Protein AF-A0A4Q6F5E6-F1 (afdb_monomer_lite)

Sequence (137 aa):
MRFEIEENAIQMMEEHLSLFKPHAKSADTKARHESVKRPPLATVEIDLHGLTVEEAEREVTEAIARHQLSLEKRTFKIITGKGRHSSSGRGILIREIYLFVVHRYGPWIERIEESPDGVRLGGEAIRGHFHVTLKGP

pLDDT: mean 77.3, std 18.54, range [42.72, 97.69]

Foldseek 3Di:
DDDPPVVVVVVVVVVVVVVPPPPPPPPPPPPPPPPPPDPDQPEAEQECEPHDLVVLLVSVVVSVVVVDQDQDKYKYKYFHDFQPPPPVLQSPNLVSVVVSCCVVQVVFWPDWDPRQSVDDDPSTRPGRIIMTMGHHD

Secondary structure (DSSP, 8-state):
---TTHHHHHHHHHHHHHH-----------------------PEEEE-TT--HHHHHHHHHHHHHHT---SS-EEEEEE---STTSTTSS-HHHHHHHHHHHHHHGGGEEEEPPPGGG-EETTEES-SEEEEEE---

Radius of gyration: 25.89 Å; chains: 1; bounding box: 47×77×37 Å

Structure (mmCIF, N/CA/C/O backbone):
data_AF-A0A4Q6F5E6-F1
#
_entry.id   AF-A0A4Q6F5E6-F1
#
loop_
_atom_site.group_PDB
_atom_site.id
_atom_site.type_symbol
_atom_site.label_atom_id
_atom_site.label_alt_id
_atom_site.label_comp_id
_atom_site.label_asym_id
_atom_site.label_entity_id
_atom_site.label_seq_id
_atom_site.pdbx_PDB_ins_code
_atom_site.Cartn_x
_atom_site.Cartn_y
_atom_site.Cartn_z
_atom_site.occupancy
_atom_site.B_iso_or_equiv
_atom_site.auth_seq_id
_atom_site.auth_comp_id
_atom_site.auth_asym_id
_atom_site.auth_atom_id
_atom_site.pdbx_PDB_model_num
ATOM 1 N N . MET A 1 1 ? 30.994 -67.627 -21.663 1.00 45.31 1 MET A N 1
ATOM 2 C CA . MET A 1 1 ? 31.589 -66.907 -20.520 1.00 45.31 1 MET A CA 1
ATOM 3 C C . MET A 1 1 ? 30.761 -65.657 -20.299 1.00 45.31 1 MET A C 1
ATOM 5 O O . MET A 1 1 ? 30.779 -64.784 -21.155 1.00 45.31 1 MET A O 1
ATOM 9 N N . ARG A 1 2 ? 29.905 -65.665 -19.270 1.00 46.44 2 ARG A N 1
ATOM 10 C CA . ARG A 1 2 ? 29.019 -64.548 -18.909 1.00 46.44 2 ARG A CA 1
ATOM 11 C C . ARG A 1 2 ? 29.735 -63.690 -17.862 1.00 46.44 2 ARG A C 1
ATOM 13 O O . ARG A 1 2 ? 30.510 -64.219 -17.079 1.00 46.44 2 ARG A O 1
ATOM 20 N N . PHE A 1 3 ? 29.528 -62.386 -17.953 1.00 45.62 3 PHE A N 1
ATOM 21 C CA . PHE A 1 3 ? 30.287 -61.325 -17.305 1.00 45.62 3 PHE A CA 1
ATOM 22 C C . PHE A 1 3 ? 30.099 -61.317 -15.776 1.00 45.62 3 PHE A C 1
ATOM 24 O O . PHE A 1 3 ? 29.046 -60.924 -15.293 1.00 45.62 3 PHE A O 1
ATOM 31 N N . GLU A 1 4 ? 31.140 -61.671 -15.018 1.00 55.81 4 GLU A N 1
ATOM 32 C CA . GLU A 1 4 ? 31.222 -61.575 -13.542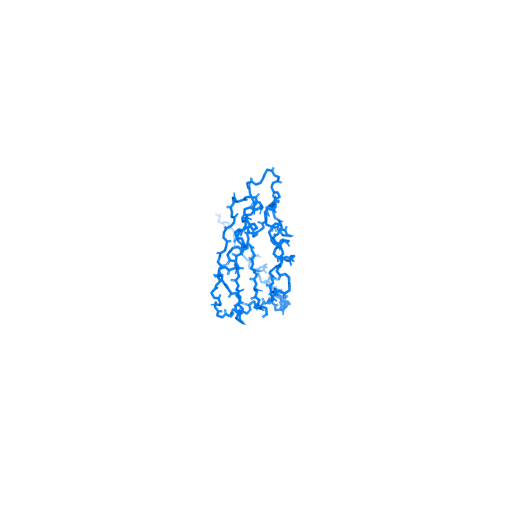 1.00 55.81 4 GLU A CA 1
ATOM 33 C C . GLU A 1 4 ? 31.506 -60.135 -13.043 1.00 55.81 4 GLU A C 1
ATOM 35 O O . GLU A 1 4 ? 32.055 -59.924 -11.966 1.00 55.81 4 GLU A O 1
ATOM 40 N N . ILE A 1 5 ? 31.185 -59.112 -13.846 1.00 54.94 5 ILE A N 1
ATOM 41 C CA . ILE A 1 5 ? 31.529 -57.705 -13.558 1.00 54.94 5 ILE A CA 1
ATOM 42 C C . ILE A 1 5 ? 30.326 -56.932 -12.982 1.00 54.94 5 ILE A C 1
ATOM 44 O O . ILE A 1 5 ? 30.509 -55.937 -12.285 1.00 54.94 5 ILE A O 1
ATOM 48 N N . GLU A 1 6 ? 29.094 -57.396 -13.212 1.00 52.62 6 GLU A N 1
ATOM 49 C CA . GLU A 1 6 ? 27.880 -56.690 -12.767 1.00 52.62 6 GLU A CA 1
ATOM 50 C C . GLU A 1 6 ? 27.603 -56.848 -11.262 1.00 52.62 6 GLU A C 1
ATOM 52 O O 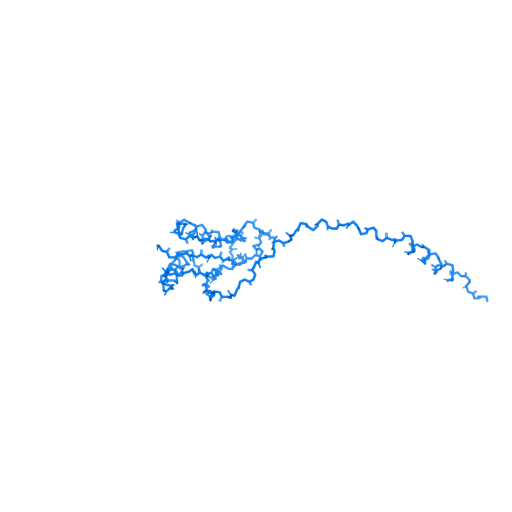. GLU A 1 6 ? 27.132 -55.908 -10.625 1.00 52.62 6 GLU A O 1
ATOM 57 N N . GLU A 1 7 ? 27.959 -57.987 -10.661 1.00 52.72 7 GLU A N 1
ATOM 58 C CA . GLU A 1 7 ? 27.708 -58.247 -9.233 1.00 52.72 7 GLU A CA 1
ATOM 59 C C . GLU A 1 7 ? 28.602 -57.397 -8.317 1.00 52.72 7 GLU A C 1
ATOM 61 O O . GLU A 1 7 ? 28.167 -56.940 -7.260 1.00 52.72 7 GLU A O 1
ATOM 66 N N . ASN A 1 8 ? 29.822 -57.089 -8.765 1.00 58.09 8 ASN A N 1
ATOM 67 C CA . ASN A 1 8 ? 30.781 -56.297 -7.994 1.00 58.09 8 ASN A CA 1
ATOM 68 C C . ASN A 1 8 ? 30.370 -54.811 -7.922 1.00 58.09 8 ASN A C 1
ATOM 70 O O . ASN A 1 8 ? 30.557 -54.148 -6.905 1.00 58.09 8 ASN A O 1
ATOM 74 N N . ALA A 1 9 ? 29.734 -54.285 -8.976 1.00 58.72 9 ALA A N 1
ATOM 75 C CA . ALA A 1 9 ? 29.268 -52.897 -9.012 1.00 58.72 9 ALA A CA 1
ATOM 76 C C . ALA A 1 9 ? 28.077 -52.649 -8.070 1.00 58.72 9 ALA A C 1
ATOM 78 O O . ALA A 1 9 ? 27.992 -51.591 -7.444 1.00 58.72 9 ALA A O 1
ATOM 79 N N . ILE A 1 10 ? 27.178 -53.631 -7.942 1.00 64.00 10 ILE A N 1
ATOM 80 C CA . ILE A 1 10 ? 26.025 -53.555 -7.035 1.00 64.00 10 ILE A CA 1
ATOM 81 C C . ILE A 1 10 ? 26.505 -53.581 -5.583 1.00 64.00 10 ILE A C 1
ATOM 83 O O . ILE A 1 10 ? 26.091 -52.742 -4.784 1.00 64.00 10 ILE A O 1
ATOM 87 N N . GLN A 1 11 ? 27.446 -54.472 -5.268 1.00 62.72 11 GLN A N 1
ATOM 88 C CA . GLN A 1 11 ? 27.986 -54.604 -3.919 1.00 62.72 11 GLN A CA 1
ATOM 89 C C . GLN A 1 11 ? 28.760 -53.348 -3.480 1.00 62.72 11 GLN A C 1
ATOM 91 O O . GLN A 1 11 ? 28.570 -52.862 -2.366 1.00 62.72 11 GLN A O 1
ATOM 96 N N . MET A 1 12 ? 29.542 -52.741 -4.382 1.00 60.34 12 MET A N 1
ATOM 97 C CA . MET A 1 12 ? 30.214 -51.460 -4.120 1.00 60.34 12 MET A CA 1
ATOM 98 C C . MET A 1 12 ? 29.229 -50.292 -3.931 1.00 60.34 12 MET A C 1
ATOM 100 O O . MET A 1 12 ? 29.485 -49.381 -3.140 1.00 60.34 12 MET A O 1
ATOM 104 N N . MET A 1 13 ? 28.093 -50.300 -4.637 1.00 63.22 13 MET A N 1
ATOM 105 C CA . MET A 1 13 ? 27.062 -49.267 -4.501 1.00 63.22 13 MET A CA 1
ATOM 106 C C . MET A 1 13 ? 26.320 -49.370 -3.160 1.00 63.22 13 MET A C 1
ATOM 108 O O . MET A 1 13 ? 26.070 -48.345 -2.521 1.00 63.22 13 MET A O 1
ATOM 112 N N . GLU A 1 14 ? 26.002 -50.584 -2.704 1.00 64.69 14 GLU A N 1
ATOM 113 C CA . GLU A 1 14 ? 25.372 -50.816 -1.396 1.00 64.69 14 GLU A CA 1
ATOM 114 C C . GLU A 1 14 ? 26.284 -50.396 -0.235 1.00 64.69 14 GLU A C 1
ATOM 116 O O . GLU A 1 14 ? 25.834 -49.730 0.704 1.00 64.69 14 GLU A O 1
ATOM 121 N N . GLU A 1 15 ? 27.582 -50.696 -0.326 1.00 64.19 15 GLU A N 1
ATOM 122 C CA . GLU A 1 15 ? 28.562 -50.298 0.685 1.00 64.19 15 GLU A CA 1
ATOM 123 C C . GLU A 1 15 ? 28.676 -48.763 0.779 1.00 64.19 15 GLU A C 1
ATOM 125 O O . GLU A 1 15 ? 28.642 -48.196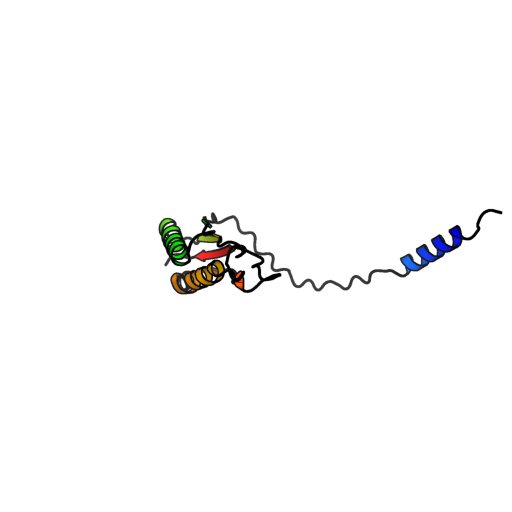 1.876 1.00 64.19 15 GLU A O 1
ATOM 130 N N . HIS A 1 16 ? 28.683 -48.063 -0.363 1.00 62.28 16 HIS A N 1
ATOM 131 C CA . HIS A 1 16 ? 28.735 -46.598 -0.412 1.00 62.28 16 HIS A CA 1
ATOM 132 C C . HIS A 1 16 ? 27.454 -45.930 0.124 1.00 62.28 16 HIS A C 1
ATOM 134 O O . HIS A 1 16 ? 27.519 -44.888 0.785 1.00 62.28 16 HIS A O 1
ATOM 140 N N . LEU A 1 17 ? 26.281 -46.526 -0.112 1.00 62.47 17 LEU A N 1
ATOM 141 C CA . LEU A 1 17 ? 25.010 -46.041 0.439 1.00 62.47 17 LEU A CA 1
ATOM 142 C C . LEU A 1 17 ? 24.935 -46.225 1.961 1.00 62.47 17 LEU A C 1
ATOM 144 O O . LEU A 1 17 ? 24.379 -45.369 2.649 1.00 62.47 17 LEU A O 1
ATOM 148 N N . SER A 1 18 ? 25.547 -47.281 2.507 1.00 61.44 18 SER A N 1
ATOM 149 C CA . SER A 1 18 ? 25.587 -47.523 3.957 1.00 61.44 18 SER A CA 1
ATOM 150 C C . SER A 1 18 ? 26.439 -46.498 4.731 1.00 61.44 18 SER A C 1
ATOM 152 O O . SER A 1 18 ? 26.161 -46.202 5.900 1.00 61.44 18 SER A O 1
ATOM 154 N N . LEU A 1 19 ? 27.440 -45.903 4.068 1.00 59.69 19 LEU A N 1
ATOM 155 C CA . LEU A 1 19 ? 28.275 -44.820 4.602 1.00 59.69 19 LEU A CA 1
ATOM 156 C C . LEU A 1 19 ? 27.571 -43.455 4.558 1.00 59.69 19 LEU A C 1
ATOM 158 O O . LEU A 1 19 ? 27.883 -42.568 5.356 1.00 59.69 19 LEU A O 1
ATOM 162 N N . PHE A 1 20 ? 26.571 -43.294 3.688 1.00 53.88 20 PHE A N 1
ATOM 163 C CA . PHE A 1 20 ? 25.693 -42.127 3.638 1.00 53.88 20 PHE A CA 1
ATOM 164 C C . PHE A 1 20 ? 24.625 -42.201 4.738 1.00 53.88 20 PHE A C 1
ATOM 166 O O . PHE A 1 20 ? 23.425 -42.274 4.490 1.00 53.88 20 PHE A O 1
ATOM 173 N N . LYS A 1 21 ? 25.049 -42.121 6.002 1.00 59.53 21 LYS A N 1
ATOM 174 C CA . LYS A 1 21 ? 24.145 -41.680 7.068 1.00 59.53 21 LYS A CA 1
ATOM 175 C C . LYS A 1 21 ? 24.011 -40.167 6.923 1.00 59.53 21 LYS A C 1
ATOM 177 O O . LYS A 1 21 ? 24.985 -39.473 7.229 1.00 59.53 21 LYS A O 1
ATOM 182 N N . PRO A 1 22 ? 22.867 -39.615 6.471 1.00 53.72 22 PRO A N 1
ATOM 183 C CA . PRO A 1 22 ? 22.673 -38.182 6.551 1.00 53.72 22 PRO A CA 1
ATOM 184 C C . PRO A 1 22 ? 22.781 -37.819 8.030 1.00 53.72 22 PRO A C 1
ATOM 186 O O . PRO A 1 22 ? 21.919 -38.164 8.837 1.00 53.72 22 PRO A O 1
ATOM 189 N N . HIS A 1 23 ? 23.872 -37.152 8.407 1.00 45.41 23 HIS A N 1
ATOM 190 C CA . HIS A 1 23 ? 23.882 -36.363 9.621 1.00 45.41 23 HIS A CA 1
ATOM 191 C C . HIS A 1 23 ? 22.793 -35.321 9.403 1.00 45.41 23 HIS A C 1
ATOM 193 O O . HIS A 1 23 ? 23.007 -34.312 8.728 1.00 45.41 23 HIS A O 1
ATOM 199 N N . ALA A 1 24 ? 21.598 -35.606 9.918 1.00 50.47 24 ALA A N 1
ATOM 200 C CA . ALA A 1 24 ? 20.584 -34.606 10.143 1.00 50.47 24 ALA A CA 1
ATOM 201 C C . ALA A 1 24 ? 21.211 -33.613 11.121 1.00 50.47 24 ALA A C 1
ATOM 203 O O . ALA A 1 24 ? 21.110 -33.757 12.336 1.00 50.47 24 ALA A O 1
ATOM 204 N N . LYS A 1 25 ? 21.943 -32.629 10.583 1.00 46.19 25 LYS A N 1
ATOM 205 C CA . LYS A 1 25 ? 22.178 -31.385 11.296 1.00 46.19 25 LYS A CA 1
ATOM 206 C C . LYS A 1 25 ? 20.790 -30.932 11.688 1.00 46.19 25 LYS A C 1
ATOM 208 O O . LYS A 1 25 ? 19.970 -30.686 10.805 1.00 46.19 25 LYS A O 1
ATOM 213 N N . SER A 1 26 ? 20.535 -30.915 12.990 1.00 44.19 26 SER A N 1
ATOM 214 C CA . SER A 1 26 ? 19.371 -30.297 13.593 1.00 44.19 26 SER A CA 1
ATOM 215 C C . SER A 1 26 ? 19.209 -28.953 12.901 1.00 44.19 26 SER A C 1
ATOM 217 O O . SER A 1 26 ? 20.028 -28.054 13.093 1.00 44.19 26 SER A O 1
ATOM 219 N N . ALA A 1 27 ? 18.247 -28.868 11.983 1.00 49.28 27 ALA A N 1
ATOM 220 C CA . ALA A 1 27 ? 17.888 -27.604 11.391 1.00 49.28 27 ALA A CA 1
ATOM 221 C C . ALA A 1 27 ? 17.421 -26.779 12.577 1.00 49.28 27 ALA A C 1
ATOM 223 O O . ALA A 1 27 ? 16.438 -27.135 13.223 1.00 49.28 27 ALA A O 1
ATOM 224 N N . ASP A 1 28 ? 18.225 -25.778 12.916 1.00 44.50 28 ASP A N 1
ATOM 225 C CA . ASP A 1 28 ? 17.938 -24.769 13.911 1.00 44.50 28 ASP A CA 1
ATOM 226 C C . ASP A 1 28 ? 16.494 -24.318 13.671 1.00 44.50 28 ASP A C 1
ATOM 228 O O . ASP A 1 28 ? 16.195 -23.621 12.697 1.00 44.50 28 ASP A O 1
ATOM 232 N N . THR A 1 29 ? 15.568 -24.820 14.491 1.00 49.31 29 THR A N 1
ATOM 233 C CA . THR A 1 29 ? 14.166 -24.414 14.528 1.00 49.31 29 THR A CA 1
ATOM 234 C C . THR A 1 29 ? 14.123 -23.008 15.107 1.00 49.31 29 THR A C 1
ATOM 236 O O . THR A 1 29 ? 13.530 -22.751 16.151 1.00 49.31 29 THR A O 1
ATOM 239 N N . LYS A 1 30 ? 14.733 -22.050 14.406 1.00 43.22 30 LYS A N 1
ATOM 240 C CA . LYS A 1 30 ? 14.261 -20.680 14.442 1.00 43.22 30 LYS A CA 1
ATOM 241 C C . LYS A 1 30 ? 12.885 -20.740 13.830 1.00 43.22 30 LYS A C 1
ATOM 243 O O . LYS A 1 30 ? 12.743 -20.840 12.612 1.00 43.22 30 LYS A O 1
ATOM 248 N N . ALA A 1 31 ? 11.905 -20.798 14.728 1.00 43.06 31 ALA A N 1
ATOM 249 C CA . ALA A 1 31 ? 10.493 -20.711 14.449 1.00 43.06 31 ALA A CA 1
ATOM 250 C C . ALA A 1 31 ? 10.302 -19.768 13.266 1.00 43.06 31 ALA A C 1
ATOM 252 O O . ALA A 1 31 ? 10.489 -18.553 13.367 1.00 43.06 31 ALA A O 1
ATOM 253 N N . ARG A 1 32 ? 9.989 -20.361 12.112 1.00 46.03 32 ARG A N 1
ATOM 254 C CA . ARG A 1 32 ? 9.378 -19.643 11.008 1.00 46.03 32 ARG A CA 1
ATOM 255 C C . ARG A 1 32 ? 8.197 -18.970 11.680 1.00 46.03 32 ARG A C 1
ATOM 257 O O . ARG A 1 32 ? 7.351 -19.693 12.198 1.00 46.03 32 ARG A O 1
ATOM 264 N N . HIS A 1 33 ? 8.234 -17.644 11.818 1.00 46.25 33 HIS A N 1
ATOM 265 C CA . HIS A 1 33 ? 7.147 -16.890 12.424 1.00 46.25 33 HIS A CA 1
ATOM 266 C C . HIS A 1 33 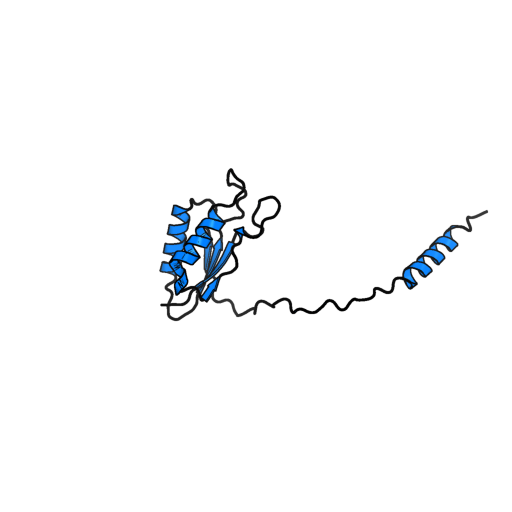? 5.888 -17.314 11.678 1.00 46.25 33 HIS A C 1
ATOM 268 O O . HIS A 1 33 ? 5.665 -16.905 10.538 1.00 46.25 33 HIS A O 1
ATOM 274 N N . GLU A 1 34 ? 5.135 -18.223 12.289 1.00 42.72 34 GLU A N 1
ATOM 275 C CA . GLU A 1 34 ? 3.841 -18.640 11.815 1.00 42.72 34 GLU A CA 1
ATOM 276 C C . GLU A 1 34 ? 3.030 -17.363 11.921 1.00 42.72 34 GLU A C 1
ATOM 278 O O . GLU A 1 34 ? 2.730 -16.871 13.013 1.00 42.72 34 GLU A O 1
ATOM 283 N N . SER A 1 35 ? 2.821 -16.725 10.772 1.00 54.69 35 SER A N 1
ATOM 284 C CA . SER A 1 35 ? 1.915 -15.607 10.649 1.00 54.69 35 SER A CA 1
ATOM 285 C C . SER A 1 35 ? 0.586 -16.119 11.169 1.00 54.69 35 SER A C 1
ATOM 287 O O . SER A 1 35 ? -0.072 -16.931 10.525 1.00 54.69 35 SER A O 1
ATOM 289 N N . VAL A 1 36 ? 0.274 -15.714 12.400 1.00 49.53 36 VAL A N 1
ATOM 290 C CA . VAL A 1 36 ? -0.926 -16.088 13.137 1.00 49.53 36 VAL A CA 1
ATOM 291 C C . VAL A 1 36 ? -2.098 -15.979 12.170 1.00 49.53 36 VAL A C 1
ATOM 293 O O . VAL A 1 36 ? -2.504 -14.870 11.816 1.00 49.53 36 VAL A O 1
ATOM 296 N N . LYS A 1 37 ? -2.606 -17.127 11.701 1.00 49.38 37 LYS A N 1
ATOM 297 C CA . LYS A 1 37 ? -3.795 -17.206 10.853 1.00 49.38 37 LYS A CA 1
ATOM 298 C C . LYS A 1 37 ? -4.991 -16.857 11.730 1.00 49.38 37 LYS A C 1
ATOM 300 O O . LYS A 1 37 ? -5.679 -17.727 12.252 1.00 49.38 37 LYS A O 1
ATOM 305 N N . ARG A 1 38 ? -5.177 -15.560 11.972 1.00 51.75 38 ARG A N 1
ATOM 306 C CA . ARG A 1 38 ? -6.399 -15.028 12.566 1.00 51.75 38 ARG A CA 1
ATOM 307 C C . ARG A 1 38 ? -7.540 -15.191 11.561 1.00 51.75 38 ARG A C 1
ATOM 309 O O . ARG A 1 38 ? -7.280 -15.184 10.355 1.00 51.75 38 ARG A O 1
ATOM 316 N N . PRO A 1 39 ? -8.784 -15.351 12.045 1.00 46.31 39 PRO A N 1
ATOM 317 C CA . PRO A 1 39 ? -9.954 -15.382 11.179 1.00 46.31 39 PRO A CA 1
ATOM 318 C C . PRO A 1 39 ? -9.936 -14.151 10.263 1.00 46.31 39 PRO A C 1
ATOM 320 O O . PRO A 1 39 ? -9.479 -13.089 10.702 1.00 46.31 39 PRO A O 1
ATOM 323 N N . PRO A 1 40 ? -10.368 -14.282 8.999 1.00 53.09 40 PRO A N 1
ATOM 324 C CA . PRO A 1 40 ? -10.279 -13.201 8.036 1.00 53.09 40 PRO A CA 1
ATOM 325 C C . PRO A 1 40 ? -11.163 -12.050 8.514 1.00 53.09 40 PRO A C 1
ATOM 327 O O . PRO A 1 40 ? -12.376 -12.058 8.327 1.00 53.09 40 PRO A O 1
ATOM 330 N N . LEU A 1 41 ? -10.546 -11.034 9.121 1.00 59.44 41 LEU A N 1
ATOM 331 C CA . LEU A 1 41 ? -11.044 -9.672 8.987 1.00 59.44 41 LEU A CA 1
ATOM 332 C C . LEU A 1 41 ? -11.188 -9.473 7.481 1.00 59.44 41 LEU A C 1
ATOM 334 O O . LEU A 1 41 ? -10.194 -9.625 6.766 1.00 59.44 41 LEU A O 1
ATOM 338 N N . ALA A 1 42 ? -12.425 -9.283 7.013 1.00 76.31 42 ALA A N 1
ATOM 339 C CA . ALA A 1 42 ? -12.757 -9.202 5.596 1.00 76.31 42 ALA A CA 1
ATOM 340 C C . ALA A 1 42 ? -11.747 -8.278 4.905 1.00 76.31 42 ALA A C 1
ATOM 342 O O . ALA A 1 42 ? -11.733 -7.068 5.137 1.00 76.31 42 ALA A O 1
ATOM 343 N N . THR A 1 43 ? -10.820 -8.882 4.161 1.00 89.88 43 THR A N 1
ATOM 344 C CA . THR A 1 43 ? -9.730 -8.145 3.533 1.00 89.88 43 THR A CA 1
ATOM 345 C C . THR A 1 43 ? -10.315 -7.457 2.320 1.00 89.88 43 THR A C 1
ATOM 347 O O . THR A 1 43 ? -10.894 -8.111 1.457 1.00 89.88 43 THR A O 1
ATOM 350 N N . VAL A 1 44 ? -10.194 -6.137 2.277 1.00 93.50 44 VAL A N 1
ATOM 351 C CA . VAL A 1 44 ? -10.643 -5.348 1.135 1.00 93.50 44 VAL A CA 1
ATOM 352 C C . VAL A 1 44 ? -9.521 -5.334 0.110 1.00 93.50 44 VAL A C 1
ATOM 354 O O . VAL A 1 44 ? -8.421 -4.872 0.405 1.00 93.50 44 VAL A O 1
ATOM 357 N N . GLU A 1 45 ? -9.780 -5.838 -1.089 1.00 96.19 45 GLU A N 1
ATOM 358 C CA . GLU A 1 45 ? -8.819 -5.754 -2.187 1.00 96.19 45 GLU A CA 1
ATOM 359 C C . GLU A 1 45 ? -8.984 -4.423 -2.931 1.00 96.19 45 GLU A C 1
ATOM 361 O O . GLU A 1 45 ? -10.101 -4.020 -3.251 1.00 96.19 45 GLU A O 1
ATOM 366 N N . ILE A 1 46 ? -7.869 -3.738 -3.186 1.00 96.69 46 ILE A N 1
ATOM 367 C CA . ILE A 1 46 ? -7.807 -2.519 -3.997 1.00 96.69 46 ILE A CA 1
ATOM 368 C C . ILE A 1 46 ? -6.881 -2.820 -5.169 1.00 96.69 46 ILE A C 1
ATOM 370 O O . ILE A 1 46 ? -5.679 -3.022 -4.969 1.00 96.69 46 ILE A O 1
ATOM 374 N N . ASP A 1 47 ? -7.440 -2.877 -6.373 1.00 96.25 47 ASP A N 1
ATOM 375 C CA . ASP A 1 47 ? -6.687 -3.163 -7.586 1.00 96.25 47 ASP A CA 1
ATOM 376 C C . ASP A 1 47 ? -6.301 -1.876 -8.316 1.00 96.25 47 ASP A C 1
ATOM 378 O O . ASP A 1 47 ? -7.153 -1.080 -8.698 1.00 96.25 47 ASP A O 1
ATOM 382 N N . LEU A 1 48 ? -4.997 -1.673 -8.472 1.00 95.25 48 LEU A N 1
ATOM 383 C CA . LEU A 1 48 ? -4.382 -0.473 -9.030 1.00 95.25 48 LEU A CA 1
ATOM 384 C C . LEU A 1 48 ? -3.564 -0.792 -10.284 1.00 95.25 48 LEU A C 1
ATOM 386 O O . LEU A 1 48 ? -2.846 0.074 -10.785 1.00 95.25 48 LEU A O 1
ATOM 390 N N . HIS A 1 49 ? -3.586 -2.036 -10.775 1.00 89.06 49 HIS A N 1
ATOM 391 C CA . HIS A 1 49 ? -2.779 -2.392 -11.937 1.00 89.06 49 HIS A CA 1
ATOM 392 C C . HIS A 1 49 ? -3.153 -1.528 -13.153 1.00 89.06 49 HIS A C 1
ATOM 394 O O . HIS A 1 49 ? -4.319 -1.304 -13.453 1.00 89.06 49 HIS A O 1
ATOM 400 N N . GLY A 1 50 ? -2.140 -1.051 -13.876 1.00 86.75 50 GLY A N 1
ATOM 401 C CA . GLY A 1 50 ? -2.343 -0.275 -15.103 1.00 86.75 50 GLY A CA 1
ATOM 402 C C . GLY A 1 50 ? -2.745 1.189 -14.903 1.00 86.75 50 GLY A C 1
ATOM 403 O O . GLY A 1 50 ? -2.796 1.908 -15.896 1.00 86.75 50 GLY A O 1
ATOM 404 N N . LEU A 1 51 ? -2.968 1.640 -13.667 1.00 91.12 51 LEU A N 1
ATOM 405 C CA . LEU A 1 51 ? -3.237 3.045 -13.359 1.00 91.12 51 LEU A CA 1
ATOM 406 C C . LEU A 1 51 ? -1.952 3.883 -13.331 1.00 91.12 51 LEU A C 1
ATOM 408 O O . LEU A 1 51 ? -0.857 3.365 -13.065 1.00 91.12 51 LEU A O 1
ATOM 412 N N . THR A 1 52 ? -2.083 5.195 -13.552 1.00 90.69 52 THR A N 1
ATOM 413 C CA . THR A 1 52 ? -1.015 6.137 -13.190 1.00 90.69 52 THR A CA 1
ATOM 414 C C . THR A 1 52 ? -0.877 6.233 -11.670 1.00 90.69 52 THR A C 1
ATOM 416 O O . THR A 1 52 ? -1.739 5.784 -10.912 1.00 90.69 52 THR A O 1
ATOM 419 N N . VAL A 1 53 ? 0.224 6.826 -11.199 1.00 92.62 53 VAL A N 1
ATOM 420 C CA . VAL A 1 53 ? 0.418 7.053 -9.761 1.00 92.62 53 VAL A CA 1
ATOM 421 C C . VAL A 1 53 ? -0.697 7.944 -9.207 1.00 92.62 53 VAL A C 1
ATOM 423 O O . VAL A 1 53 ? -1.278 7.589 -8.186 1.00 92.62 53 VAL A O 1
ATOM 426 N N . GLU A 1 54 ? -1.063 9.034 -9.894 1.00 93.75 54 GLU A N 1
ATOM 427 C CA . GLU A 1 54 ? -2.113 9.936 -9.398 1.00 93.75 54 GLU A CA 1
ATOM 428 C C . GLU A 1 54 ? -3.489 9.255 -9.336 1.00 93.75 54 GLU A C 1
ATOM 430 O O . GLU A 1 54 ? -4.228 9.417 -8.363 1.00 93.75 54 GLU A O 1
ATOM 435 N N . GLU A 1 55 ? -3.836 8.464 -10.355 1.00 95.25 55 GLU A N 1
ATOM 436 C CA . GLU A 1 55 ? -5.088 7.700 -10.385 1.00 95.25 55 GLU A CA 1
ATOM 437 C C . GLU A 1 55 ? -5.148 6.677 -9.251 1.00 95.25 55 GLU A C 1
ATOM 439 O O . GLU A 1 55 ? -6.169 6.550 -8.571 1.00 95.25 55 GLU A O 1
ATOM 444 N N . ALA A 1 56 ? -4.039 5.977 -9.016 1.00 96.25 56 ALA A N 1
ATOM 445 C CA . ALA A 1 56 ? -3.940 4.977 -7.972 1.00 96.25 56 ALA A CA 1
ATOM 446 C C . ALA A 1 56 ? -4.001 5.586 -6.561 1.00 96.25 56 ALA A C 1
ATOM 448 O O . ALA A 1 56 ? -4.664 5.027 -5.688 1.00 96.25 56 ALA A O 1
ATOM 449 N N . GLU A 1 57 ? -3.378 6.743 -6.320 1.00 97.38 57 GLU A N 1
ATOM 450 C CA . GLU A 1 57 ? -3.504 7.469 -5.047 1.00 97.38 57 GLU A CA 1
ATOM 451 C C . GLU A 1 57 ? -4.952 7.885 -4.763 1.00 97.38 57 GLU A C 1
ATOM 453 O O . GLU A 1 57 ? -5.436 7.757 -3.627 1.00 97.38 57 GLU A O 1
ATOM 458 N N . ARG A 1 58 ? -5.665 8.355 -5.797 1.00 97.69 58 ARG A N 1
ATOM 459 C CA . ARG A 1 58 ? -7.088 8.691 -5.695 1.00 97.69 58 ARG A CA 1
ATOM 460 C C . ARG A 1 58 ? -7.918 7.458 -5.354 1.00 97.69 58 ARG A C 1
ATOM 462 O O . ARG A 1 58 ? -8.680 7.509 -4.391 1.00 97.69 58 ARG A O 1
ATOM 469 N N . GLU A 1 59 ? -7.727 6.350 -6.068 1.00 97.38 59 GLU A N 1
ATOM 470 C CA . GLU A 1 59 ? -8.476 5.111 -5.826 1.00 97.38 59 GLU A CA 1
ATOM 471 C C . GLU A 1 59 ? -8.224 4.557 -4.418 1.00 97.38 59 GLU A C 1
ATOM 473 O O . GLU A 1 59 ? -9.168 4.206 -3.713 1.00 97.38 59 GLU A O 1
ATOM 478 N N . VAL A 1 60 ? -6.969 4.552 -3.948 1.00 96.62 60 VAL A N 1
ATOM 479 C CA . VAL A 1 60 ? -6.634 4.168 -2.565 1.00 96.62 60 VAL A CA 1
ATOM 480 C C . VAL A 1 60 ? -7.370 5.055 -1.564 1.00 96.62 60 VAL A C 1
ATOM 482 O O . VAL A 1 60 ? -7.942 4.557 -0.592 1.00 96.62 60 VAL A O 1
ATOM 485 N N . THR A 1 61 ? -7.380 6.367 -1.807 1.00 95.69 61 THR A N 1
ATOM 486 C CA . THR A 1 61 ? -8.040 7.328 -0.921 1.00 95.69 61 THR A CA 1
ATOM 487 C C . THR A 1 61 ? -9.539 7.082 -0.841 1.00 95.69 61 THR A C 1
ATOM 489 O O . THR A 1 61 ? -10.093 7.009 0.258 1.00 95.69 61 THR A O 1
ATOM 492 N N . GLU A 1 62 ? -10.190 6.926 -1.990 1.00 95.38 62 GLU A N 1
ATOM 493 C CA . GLU A 1 62 ? -11.623 6.675 -2.070 1.00 95.38 62 GLU A CA 1
ATOM 494 C C . GLU A 1 62 ? -11.992 5.316 -1.472 1.00 95.38 62 GLU A C 1
ATOM 496 O O . GLU A 1 62 ? -12.930 5.232 -0.682 1.00 95.38 62 GLU A O 1
ATOM 501 N N . ALA A 1 63 ? -11.236 4.259 -1.772 1.00 93.94 63 ALA A N 1
ATOM 502 C CA .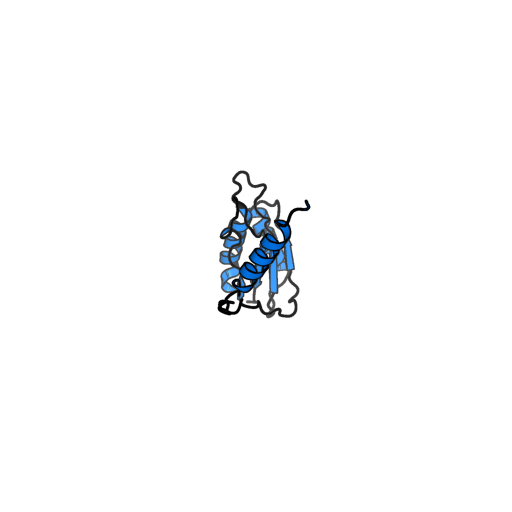 ALA A 1 63 ? -11.482 2.924 -1.240 1.00 93.94 63 ALA A CA 1
ATOM 503 C C . ALA A 1 63 ? -11.368 2.880 0.289 1.00 93.94 63 ALA A C 1
ATOM 505 O O . ALA A 1 63 ? -12.251 2.341 0.960 1.00 93.94 63 ALA A O 1
ATOM 506 N N . ILE A 1 64 ? -10.327 3.490 0.864 1.00 92.69 64 ILE A N 1
ATOM 507 C CA . ILE A 1 64 ? -10.171 3.556 2.323 1.00 92.69 64 ILE A CA 1
ATOM 508 C C . ILE A 1 64 ? -11.301 4.385 2.949 1.00 92.69 64 ILE A C 1
ATOM 510 O O . ILE A 1 64 ? -11.863 3.974 3.964 1.00 92.69 64 ILE A O 1
ATOM 514 N N . ALA A 1 65 ? -11.688 5.508 2.331 1.00 90.94 65 ALA A N 1
ATOM 515 C CA . ALA A 1 65 ? -12.787 6.344 2.816 1.00 90.94 65 ALA A CA 1
ATOM 516 C C . ALA A 1 65 ? -14.147 5.620 2.776 1.00 90.94 65 ALA A C 1
ATOM 518 O O . ALA A 1 65 ? -14.911 5.697 3.740 1.00 90.94 65 ALA A O 1
ATOM 519 N N . ARG A 1 66 ? -14.435 4.864 1.702 1.00 89.75 66 ARG A N 1
ATOM 520 C CA . ARG A 1 66 ? -15.658 4.049 1.555 1.00 89.75 66 ARG A CA 1
ATOM 521 C C . ARG A 1 66 ? -15.784 2.985 2.642 1.00 89.75 66 ARG A C 1
ATOM 523 O O . ARG A 1 66 ? -16.892 2.629 3.031 1.00 89.75 66 ARG A O 1
ATOM 530 N N . HIS A 1 67 ? -14.662 2.477 3.138 1.00 85.31 67 HIS A N 1
ATOM 531 C CA . HIS A 1 67 ? -14.632 1.402 4.124 1.00 85.31 67 HIS A CA 1
ATOM 532 C C . HIS A 1 67 ? -14.498 1.872 5.572 1.00 85.31 67 HIS A C 1
ATOM 534 O O . HIS A 1 67 ? -14.032 1.084 6.390 1.00 85.31 67 HIS A O 1
ATOM 540 N N . GLN A 1 68 ? -14.937 3.111 5.848 1.00 66.88 68 GLN A N 1
ATOM 541 C CA . GLN A 1 68 ? -15.101 3.762 7.153 1.00 66.88 68 GLN A CA 1
ATOM 542 C C . GLN A 1 68 ? -14.337 3.055 8.278 1.00 66.88 68 GLN A C 1
ATOM 544 O O . GLN A 1 68 ? -14.806 2.062 8.839 1.00 66.88 68 GLN A O 1
ATOM 549 N N . LEU A 1 69 ? -13.150 3.577 8.597 1.00 65.62 69 LEU A N 1
ATOM 550 C CA . LEU A 1 69 ? -12.351 3.135 9.738 1.00 65.62 69 LEU A CA 1
ATOM 551 C C . LEU A 1 69 ? -13.117 3.490 11.024 1.00 65.62 69 LEU A C 1
ATOM 553 O O . LEU 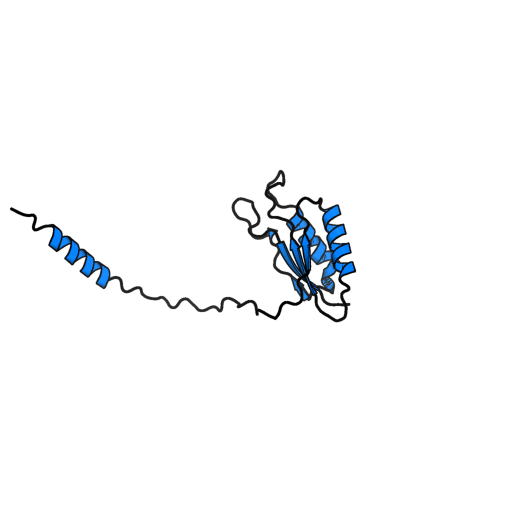A 1 69 ? -12.901 4.540 11.622 1.00 65.62 69 LEU A O 1
ATOM 557 N N . SER A 1 70 ? -14.095 2.664 11.395 1.00 64.50 70 SER A N 1
ATOM 558 C CA . SER A 1 70 ? -14.747 2.705 12.701 1.00 64.50 70 SER A CA 1
ATOM 559 C C . SER A 1 70 ? -13.722 2.327 13.781 1.00 64.50 70 SER A C 1
ATOM 561 O O . SER A 1 70 ? -12.543 2.125 13.493 1.00 64.50 70 SER A O 1
ATOM 563 N N . LEU A 1 71 ? -14.145 2.162 15.037 1.00 66.25 71 LEU A N 1
ATOM 564 C CA . LEU A 1 71 ? -13.274 1.597 16.082 1.00 66.25 71 LEU A CA 1
ATOM 565 C C . LEU A 1 71 ? -12.699 0.209 15.708 1.00 66.25 71 LEU A C 1
ATOM 567 O O . LEU A 1 71 ? -11.793 -0.292 16.375 1.00 66.25 71 LEU A O 1
ATOM 571 N N . GLU A 1 72 ? -13.212 -0.423 14.650 1.00 78.75 72 GLU A N 1
ATOM 572 C CA . GLU A 1 72 ? -12.743 -1.701 14.139 1.00 78.75 72 GLU A CA 1
ATOM 573 C C . GLU A 1 72 ? -11.567 -1.565 13.165 1.00 78.75 72 GLU A C 1
ATOM 575 O O . GLU A 1 72 ? -11.480 -0.673 12.321 1.00 78.75 72 GLU A O 1
ATOM 580 N N . LYS A 1 73 ? -10.651 -2.527 13.265 1.00 88.81 73 LYS A N 1
ATOM 581 C CA . LYS A 1 73 ? -9.485 -2.642 12.390 1.00 88.81 73 LYS A CA 1
ATOM 582 C C . LYS A 1 73 ? -9.899 -3.197 11.038 1.00 88.81 73 LYS A C 1
ATOM 584 O O . LYS A 1 73 ? -10.719 -4.112 10.968 1.00 88.81 73 LYS A O 1
ATOM 589 N N . ARG A 1 74 ? -9.266 -2.720 9.968 1.00 90.88 74 ARG A N 1
ATOM 590 C CA . ARG A 1 74 ? -9.520 -3.224 8.616 1.00 90.88 74 ARG A CA 1
ATOM 591 C C . ARG A 1 74 ? -8.234 -3.428 7.842 1.00 90.88 74 ARG A C 1
ATOM 593 O O . ARG A 1 74 ? -7.360 -2.567 7.849 1.00 90.88 74 ARG A O 1
ATOM 600 N N . THR A 1 75 ? -8.140 -4.572 7.172 1.00 93.88 75 THR A N 1
ATOM 601 C CA . THR A 1 75 ? -7.005 -4.917 6.316 1.00 93.88 75 THR A CA 1
ATOM 602 C C . THR A 1 75 ? -7.357 -4.662 4.859 1.00 93.88 75 THR A C 1
ATOM 604 O O . THR A 1 75 ? -8.374 -5.147 4.364 1.00 93.88 75 THR A O 1
ATOM 607 N N . PHE A 1 76 ? -6.488 -3.926 4.178 1.00 95.44 76 PHE A N 1
ATOM 608 C CA . PHE A 1 76 ? -6.539 -3.671 2.749 1.00 95.44 76 PHE A CA 1
ATOM 609 C C . PHE A 1 76 ? -5.387 -4.408 2.074 1.00 95.44 76 PHE A C 1
ATOM 611 O O . PHE A 1 76 ? -4.238 -4.304 2.508 1.00 95.44 76 PHE A O 1
ATOM 618 N N . LYS A 1 77 ? -5.690 -5.144 1.009 1.00 96.88 77 LYS A N 1
ATOM 619 C CA . LYS A 1 77 ? -4.705 -5.735 0.107 1.00 96.88 77 LYS A CA 1
ATOM 620 C C . LYS A 1 77 ? -4.593 -4.838 -1.115 1.00 96.88 77 LYS A C 1
ATOM 622 O O . LYS A 1 77 ? -5.500 -4.795 -1.940 1.00 96.88 77 LYS A O 1
ATOM 627 N N . ILE A 1 78 ? -3.483 -4.124 -1.215 1.00 97.19 78 ILE A N 1
ATOM 628 C CA . ILE A 1 78 ? -3.240 -3.143 -2.269 1.00 97.19 78 ILE A CA 1
ATOM 629 C C . ILE A 1 78 ? -2.440 -3.819 -3.378 1.00 97.19 78 ILE A C 1
ATOM 631 O O . ILE A 1 78 ? -1.291 -4.206 -3.161 1.00 97.19 78 ILE A O 1
ATOM 635 N N . ILE A 1 79 ? -3.045 -3.985 -4.553 1.00 95.88 79 ILE A N 1
ATOM 636 C CA . ILE A 1 79 ? -2.484 -4.690 -5.708 1.00 95.88 79 ILE A CA 1
ATOM 637 C C . ILE A 1 79 ? -2.011 -3.650 -6.725 1.00 95.88 79 ILE A C 1
ATOM 639 O O . ILE A 1 79 ? -2.806 -2.943 -7.316 1.00 95.88 79 ILE A O 1
ATOM 643 N N . THR A 1 80 ? -0.704 -3.553 -6.941 1.00 92.81 80 THR A N 1
ATOM 644 C CA . THR A 1 80 ? -0.062 -2.568 -7.842 1.00 92.81 80 THR A CA 1
ATOM 645 C C . THR A 1 80 ? 0.606 -3.226 -9.052 1.00 92.81 80 THR A C 1
ATOM 647 O O . THR A 1 80 ? 1.105 -2.555 -9.954 1.00 92.81 80 THR A O 1
ATOM 650 N N . GLY A 1 81 ? 0.621 -4.560 -9.095 1.00 88.25 81 GLY A N 1
ATOM 651 C CA . GLY A 1 81 ? 1.307 -5.332 -10.124 1.00 88.25 81 GLY A CA 1
ATOM 652 C C . GLY A 1 81 ? 2.822 -5.426 -9.900 1.00 88.25 81 GLY A C 1
ATOM 653 O O . GLY A 1 81 ? 3.401 -4.803 -9.017 1.00 88.25 81 GLY A O 1
ATOM 654 N N . LYS A 1 82 ? 3.490 -6.269 -10.696 1.00 84.62 82 LYS A N 1
ATOM 655 C CA . LYS A 1 82 ? 4.924 -6.601 -10.527 1.00 84.62 82 LYS A CA 1
ATOM 656 C C . LYS A 1 82 ? 5.893 -5.671 -11.277 1.00 84.62 82 LYS A C 1
ATOM 658 O O . LYS A 1 82 ? 7.103 -5.849 -11.178 1.00 84.62 82 LYS A O 1
ATOM 663 N N . GLY A 1 83 ? 5.375 -4.705 -12.043 1.00 78.19 83 GLY A N 1
ATOM 664 C CA . GLY A 1 83 ? 6.189 -3.756 -12.817 1.00 78.19 83 GLY A CA 1
ATOM 665 C C . GLY A 1 83 ? 6.682 -4.248 -14.186 1.00 78.19 83 GLY A C 1
ATOM 666 O O . GLY A 1 83 ? 7.571 -3.628 -14.751 1.00 78.19 83 GLY A O 1
ATOM 667 N N . ARG A 1 84 ? 6.103 -5.321 -14.748 1.00 73.00 84 ARG A N 1
ATOM 668 C CA . ARG A 1 84 ? 6.518 -5.898 -16.050 1.00 73.00 84 ARG A CA 1
ATOM 669 C C . ARG A 1 84 ? 6.341 -4.974 -17.253 1.00 73.00 84 ARG A C 1
ATOM 671 O O . ARG A 1 84 ? 7.029 -5.131 -18.251 1.00 73.00 84 ARG A O 1
ATOM 678 N N . HIS A 1 85 ? 5.393 -4.047 -17.160 1.00 66.81 85 HIS A N 1
ATOM 679 C CA . HIS A 1 85 ? 5.030 -3.146 -18.252 1.00 66.81 85 HIS A CA 1
ATOM 680 C C . HIS A 1 85 ? 5.595 -1.734 -18.078 1.00 66.81 85 HIS A C 1
ATOM 682 O O . HIS A 1 85 ? 5.320 -0.872 -18.908 1.00 66.81 85 HIS A O 1
ATOM 688 N N . SER A 1 86 ? 6.377 -1.465 -17.022 1.00 64.81 86 SER A N 1
ATOM 689 C CA . SER A 1 86 ? 7.063 -0.178 -16.932 1.00 64.81 86 SER A CA 1
ATOM 690 C C . SER A 1 86 ? 8.259 -0.175 -17.882 1.00 64.81 86 SER A C 1
ATOM 692 O O . SER A 1 86 ? 9.022 -1.137 -17.950 1.00 64.81 86 SER A O 1
ATOM 694 N N . SER A 1 87 ? 8.445 0.928 -18.606 1.00 59.09 87 SER A N 1
ATOM 695 C CA . SER A 1 87 ? 9.536 1.112 -19.577 1.00 59.09 87 SER A CA 1
ATOM 696 C C . SER A 1 87 ? 10.935 0.910 -18.982 1.00 59.09 87 SER A C 1
ATOM 698 O O . SER A 1 87 ? 11.886 0.639 -19.708 1.00 59.09 87 SER A O 1
ATOM 700 N N . SER A 1 88 ? 11.070 1.019 -17.659 1.00 61.88 88 SER A N 1
ATOM 701 C CA . SER A 1 88 ? 12.321 0.829 -16.927 1.00 61.88 88 SER A CA 1
ATOM 702 C C . SER A 1 88 ? 12.432 -0.520 -16.204 1.00 61.88 88 SER A C 1
ATOM 704 O O . SER A 1 88 ? 13.455 -0.756 -15.560 1.00 61.88 88 SER A O 1
ATOM 706 N N . GLY A 1 89 ? 11.387 -1.363 -16.202 1.00 60.38 89 GLY A N 1
ATOM 707 C CA . GLY A 1 89 ? 11.281 -2.575 -15.366 1.00 60.38 89 GLY A CA 1
ATOM 708 C C . GLY A 1 89 ? 11.279 -2.298 -13.852 1.00 60.38 89 GLY A C 1
ATOM 709 O O . GLY A 1 89 ? 11.075 -3.177 -13.013 1.00 60.38 89 GLY A O 1
ATOM 710 N N . ARG A 1 90 ? 11.475 -1.040 -13.450 1.00 62.09 90 ARG A N 1
ATOM 711 C CA . ARG A 1 90 ? 11.337 -0.593 -12.074 1.00 62.09 90 ARG A CA 1
ATOM 712 C C . ARG A 1 90 ? 9.846 -0.411 -11.863 1.00 62.09 90 ARG A C 1
ATOM 714 O O . ARG A 1 90 ? 9.276 0.507 -12.432 1.00 62.09 90 ARG A O 1
ATOM 721 N N . GLY A 1 91 ? 9.165 -1.314 -11.159 1.00 70.00 91 GLY A N 1
ATOM 722 C CA . GLY A 1 91 ? 7.782 -1.082 -10.733 1.00 70.00 91 GLY A CA 1
ATOM 723 C C . GLY A 1 91 ? 7.670 0.224 -9.938 1.00 70.00 91 GLY A C 1
ATOM 724 O O . GLY A 1 91 ? 7.866 0.223 -8.733 1.00 70.00 91 GLY A O 1
ATOM 725 N N . ILE A 1 92 ? 7.405 1.338 -10.622 1.00 86.50 92 ILE A N 1
ATOM 726 C CA . ILE A 1 92 ? 7.290 2.670 -10.013 1.00 86.50 92 ILE A CA 1
ATOM 727 C C . ILE A 1 92 ? 6.055 2.686 -9.114 1.00 86.50 92 ILE A C 1
ATOM 729 O O . ILE A 1 92 ? 6.141 3.050 -7.948 1.00 86.50 92 ILE A O 1
ATOM 733 N N . LEU A 1 93 ? 4.935 2.176 -9.628 1.00 90.19 93 LEU A N 1
ATOM 734 C CA . LEU A 1 93 ? 3.651 2.207 -8.940 1.00 90.19 93 LEU A CA 1
ATOM 735 C C . LEU A 1 93 ? 3.694 1.545 -7.554 1.00 90.19 93 LEU A C 1
ATOM 737 O O . LEU A 1 93 ? 3.203 2.113 -6.587 1.00 90.19 93 LEU A O 1
ATOM 741 N N . ILE A 1 94 ? 4.325 0.374 -7.428 1.00 91.69 94 ILE A N 1
ATOM 742 C CA . ILE A 1 94 ? 4.381 -0.341 -6.146 1.00 91.69 94 ILE A CA 1
ATOM 743 C C . ILE A 1 94 ? 5.187 0.412 -5.084 1.00 91.69 94 ILE A C 1
ATOM 745 O O . ILE A 1 94 ? 4.828 0.380 -3.909 1.00 91.69 94 ILE A O 1
ATOM 749 N N . ARG A 1 95 ? 6.242 1.123 -5.499 1.00 91.44 95 ARG A N 1
ATOM 750 C CA . ARG A 1 95 ? 7.050 1.970 -4.619 1.00 91.44 95 ARG A CA 1
ATOM 751 C C . ARG A 1 95 ? 6.279 3.216 -4.205 1.00 91.44 95 ARG A C 1
ATOM 753 O O . ARG A 1 95 ? 6.165 3.476 -3.010 1.00 91.44 95 ARG A O 1
ATOM 760 N N . GLU A 1 96 ? 5.751 3.962 -5.172 1.00 94.19 96 GLU A N 1
ATOM 761 C CA . GLU A 1 96 ? 5.078 5.237 -4.905 1.00 94.19 96 GLU A CA 1
ATOM 762 C C . GLU A 1 96 ? 3.826 5.035 -4.051 1.00 94.19 96 GLU A C 1
ATOM 764 O O . GLU A 1 96 ? 3.669 5.702 -3.034 1.00 94.19 96 GLU A O 1
ATOM 769 N N . ILE A 1 97 ? 2.997 4.034 -4.362 1.00 96.44 97 ILE A N 1
ATOM 770 C CA . ILE A 1 97 ? 1.789 3.754 -3.578 1.00 96.44 97 ILE A CA 1
ATOM 771 C C . ILE A 1 97 ? 2.123 3.262 -2.171 1.00 96.44 97 ILE A C 1
ATOM 773 O O . ILE A 1 97 ? 1.451 3.641 -1.213 1.00 96.44 97 ILE A O 1
ATOM 777 N N . TYR A 1 98 ? 3.178 2.462 -2.007 1.00 96.50 98 TYR A N 1
ATOM 778 C CA . TYR A 1 98 ? 3.636 2.083 -0.674 1.00 96.50 98 TYR A CA 1
ATOM 779 C C . TYR A 1 98 ? 4.030 3.316 0.155 1.00 96.50 98 TYR A C 1
ATOM 781 O O . TYR A 1 98 ? 3.569 3.474 1.286 1.00 96.50 98 TYR A O 1
ATOM 789 N N . LEU A 1 99 ? 4.842 4.215 -0.414 1.00 96.56 99 LEU A N 1
ATOM 790 C CA . LEU A 1 99 ? 5.268 5.447 0.256 1.00 96.56 99 LEU A CA 1
ATOM 791 C C . LEU A 1 99 ? 4.084 6.368 0.556 1.00 96.56 99 LEU A C 1
ATOM 793 O O . LEU A 1 99 ? 3.978 6.879 1.669 1.00 96.56 99 LEU A O 1
ATOM 797 N N . PHE A 1 100 ? 3.171 6.539 -0.397 1.00 97.62 100 PHE A N 1
ATOM 798 C CA . PHE A 1 100 ? 1.939 7.298 -0.218 1.00 97.62 100 PHE A CA 1
ATOM 799 C C . PHE A 1 100 ? 1.124 6.779 0.970 1.00 97.62 100 PHE A C 1
ATOM 801 O O . PHE A 1 100 ? 0.745 7.560 1.843 1.00 97.62 100 PHE A O 1
ATOM 808 N N . VAL A 1 101 ? 0.903 5.461 1.052 1.00 97.06 101 VAL A N 1
ATOM 809 C CA . VAL A 1 101 ? 0.136 4.846 2.145 1.00 97.06 101 VAL A CA 1
ATOM 810 C C . VAL A 1 101 ? 0.806 5.092 3.494 1.00 97.06 101 VAL A C 1
ATOM 812 O O . VAL A 1 101 ? 0.137 5.504 4.443 1.00 97.06 101 VAL A O 1
ATOM 815 N N . VAL A 1 102 ? 2.125 4.894 3.576 1.00 97.12 102 VAL A N 1
ATOM 816 C CA . VAL A 1 102 ? 2.901 5.134 4.801 1.00 97.12 102 VAL A CA 1
ATOM 817 C C . VAL A 1 102 ? 2.822 6.599 5.234 1.00 97.12 102 VAL A C 1
ATOM 819 O O . VAL A 1 102 ? 2.563 6.870 6.404 1.00 97.12 102 VAL A O 1
ATOM 822 N N . HIS A 1 103 ? 3.004 7.547 4.312 1.00 97.62 103 HIS A N 1
ATOM 823 C CA . HIS A 1 103 ? 2.992 8.974 4.638 1.00 97.62 103 HIS A CA 1
ATOM 824 C C . HIS A 1 103 ? 1.597 9.485 5.008 1.00 97.62 103 HIS A C 1
ATOM 826 O O . HIS A 1 103 ? 1.449 10.206 5.992 1.00 97.62 103 HIS A O 1
ATOM 832 N N . ARG A 1 104 ? 0.567 9.117 4.239 1.00 95.62 104 ARG A N 1
ATOM 833 C CA . ARG A 1 104 ? -0.795 9.637 4.414 1.00 95.62 104 ARG A CA 1
ATOM 834 C C . ARG A 1 104 ? -1.532 8.991 5.581 1.00 95.62 104 ARG A C 1
ATOM 836 O O . ARG A 1 104 ? -2.267 9.681 6.280 1.00 95.62 104 ARG A O 1
ATOM 843 N N . TYR A 1 105 ? -1.353 7.685 5.783 1.00 94.81 105 TYR A N 1
ATOM 844 C CA . TYR A 1 105 ? -2.105 6.919 6.781 1.00 94.81 105 TYR A CA 1
ATOM 845 C C . TYR A 1 105 ? -1.265 6.485 7.984 1.00 94.81 105 TYR A C 1
ATOM 847 O O . TYR A 1 105 ? -1.808 5.841 8.875 1.00 94.81 105 TYR A O 1
ATOM 855 N N . GLY A 1 106 ? 0.019 6.855 8.053 1.00 94.81 106 GLY A N 1
ATOM 856 C CA . GLY A 1 106 ? 0.960 6.482 9.118 1.00 94.81 106 GLY A CA 1
ATOM 857 C C . GLY A 1 106 ? 0.387 6.473 10.544 1.00 94.81 106 GLY A C 1
ATOM 858 O O . GLY A 1 106 ? 0.512 5.451 11.219 1.00 94.81 106 GLY A O 1
ATOM 859 N N . PRO A 1 107 ? -0.305 7.535 11.002 1.00 93.44 107 PRO A N 1
ATOM 860 C CA . PRO A 1 107 ? -0.919 7.572 12.337 1.00 93.44 107 PRO A CA 1
ATOM 861 C C . PRO A 1 107 ? -1.962 6.469 12.605 1.00 93.44 107 PRO A C 1
ATOM 863 O O . PRO A 1 107 ? -2.172 6.062 13.751 1.00 93.44 107 PRO A O 1
ATOM 866 N N . TRP A 1 108 ? -2.606 5.971 11.550 1.00 92.81 108 TRP A N 1
ATOM 867 C CA . TRP A 1 108 ? -3.654 4.952 11.598 1.00 92.81 108 TRP A CA 1
ATOM 868 C C . TRP A 1 108 ? -3.159 3.557 11.215 1.00 92.81 108 TRP A C 1
ATOM 870 O O . TRP A 1 108 ? -3.925 2.602 11.320 1.00 92.81 108 TRP A O 1
ATOM 880 N N . ILE A 1 109 ? -1.903 3.392 10.793 1.00 94.38 109 ILE A N 1
ATOM 881 C CA . ILE A 1 109 ? -1.349 2.072 10.477 1.00 94.38 109 ILE A CA 1
ATOM 882 C C . ILE A 1 109 ? -1.126 1.298 11.779 1.00 94.38 109 ILE A C 1
ATOM 884 O O . ILE A 1 109 ? -0.324 1.677 12.628 1.00 94.38 109 ILE A O 1
ATOM 888 N N . GLU A 1 110 ? -1.821 0.171 11.928 1.00 93.75 110 GLU A N 1
ATOM 889 C CA . GLU A 1 110 ? -1.505 -0.822 12.956 1.00 93.75 110 GLU A CA 1
ATOM 890 C C . GLU A 1 110 ? -0.425 -1.792 12.467 1.00 93.75 110 GLU A C 1
ATOM 892 O O . GLU A 1 110 ? 0.471 -2.181 13.218 1.00 93.75 110 GLU A O 1
ATOM 897 N N . ARG A 1 111 ? -0.525 -2.214 11.204 1.00 95.12 111 ARG A N 1
ATOM 898 C CA . ARG A 1 111 ? 0.423 -3.129 10.570 1.00 95.12 111 ARG A CA 1
ATOM 899 C C . ARG A 1 111 ? 0.518 -2.810 9.091 1.00 95.12 111 ARG A C 1
ATOM 901 O O . ARG A 1 111 ? -0.495 -2.592 8.441 1.00 95.12 111 ARG A O 1
ATOM 908 N N . ILE A 1 112 ? 1.721 -2.871 8.550 1.00 96.06 112 ILE A N 1
ATOM 909 C CA . ILE A 1 112 ? 1.959 -2.877 7.112 1.00 96.06 112 ILE A CA 1
ATOM 910 C C . ILE A 1 112 ? 3.021 -3.933 6.828 1.00 96.06 112 ILE A C 1
ATOM 912 O O . ILE A 1 112 ? 3.924 -4.145 7.640 1.00 96.06 112 ILE A O 1
ATOM 916 N N . GLU A 1 113 ? 2.872 -4.667 5.733 1.00 95.19 113 GLU A N 1
ATOM 917 C CA . GLU A 1 113 ? 3.952 -5.528 5.259 1.00 95.19 113 GLU A CA 1
ATOM 918 C C . GLU A 1 113 ? 5.135 -4.684 4.777 1.00 95.19 113 GLU A C 1
ATOM 920 O O . GLU A 1 113 ? 4.973 -3.516 4.448 1.00 95.19 113 GLU A O 1
ATOM 925 N N . GLU A 1 114 ? 6.328 -5.271 4.681 1.00 90.94 114 GLU A N 1
ATOM 926 C CA . GLU A 1 114 ? 7.468 -4.574 4.077 1.00 90.94 114 GLU A CA 1
ATOM 927 C C . GLU A 1 114 ? 7.147 -4.125 2.646 1.00 90.94 114 GLU A C 1
ATOM 929 O O . GLU A 1 114 ? 6.265 -4.695 1.996 1.00 90.94 114 GLU A O 1
ATOM 934 N N . SER A 1 115 ? 7.897 -3.159 2.114 1.00 89.69 115 SER A N 1
ATOM 935 C CA . SER A 1 115 ? 7.715 -2.754 0.722 1.00 89.69 115 SER A CA 1
ATOM 936 C C . SER A 1 115 ? 7.987 -3.934 -0.221 1.00 89.69 115 SER A C 1
ATOM 938 O O . SER A 1 115 ? 9.063 -4.540 -0.165 1.00 89.69 115 SER A O 1
ATOM 940 N N . PRO A 1 116 ? 7.054 -4.270 -1.125 1.00 86.12 116 PRO A N 1
ATOM 941 C CA . PRO A 1 116 ? 7.302 -5.252 -2.176 1.00 86.12 116 PRO A CA 1
ATOM 942 C C . PRO A 1 116 ? 8.432 -4.857 -3.134 1.00 86.12 116 PRO A C 1
ATOM 944 O O . PRO A 1 116 ? 9.031 -5.727 -3.761 1.00 86.12 116 PRO A O 1
ATOM 947 N N . ASP A 1 117 ? 8.726 -3.558 -3.235 1.00 84.31 117 ASP A N 1
ATOM 948 C CA . ASP A 1 117 ? 9.775 -3.016 -4.097 1.00 84.31 117 ASP A CA 1
ATOM 949 C C . ASP A 1 117 ? 11.189 -3.427 -3.652 1.00 84.31 117 ASP A C 1
ATOM 951 O O . ASP A 1 117 ? 12.091 -3.555 -4.479 1.00 84.31 117 ASP A O 1
ATOM 955 N N . GLY A 1 118 ? 11.375 -3.686 -2.351 1.00 79.88 118 GLY A N 1
ATOM 956 C CA . GLY A 1 118 ? 12.670 -4.033 -1.759 1.00 79.88 118 GLY A CA 1
ATOM 957 C C . GLY A 1 118 ? 13.168 -5.441 -2.096 1.00 79.88 118 GLY A C 1
ATOM 958 O O . GLY A 1 118 ? 14.331 -5.749 -1.847 1.00 79.88 118 GLY A O 1
ATOM 959 N N . VAL A 1 119 ? 12.317 -6.296 -2.675 1.00 81.69 119 VAL A N 1
ATOM 960 C CA . VAL A 1 119 ? 12.668 -7.678 -3.022 1.00 81.69 119 VAL A CA 1
ATOM 961 C C . VAL A 1 119 ? 12.370 -7.927 -4.498 1.00 81.69 119 VAL A C 1
ATOM 963 O O . VAL A 1 119 ? 11.223 -8.148 -4.900 1.00 81.69 119 VAL A O 1
ATOM 966 N N . ARG A 1 120 ? 13.429 -7.905 -5.313 1.00 80.88 120 ARG A N 1
ATOM 967 C CA . ARG A 1 120 ? 13.359 -8.056 -6.770 1.00 80.88 120 ARG A CA 1
ATOM 968 C C . ARG A 1 120 ? 14.192 -9.237 -7.262 1.00 80.88 120 ARG A C 1
ATOM 970 O O . ARG A 1 120 ? 15.287 -9.475 -6.762 1.00 80.88 120 ARG A O 1
ATOM 977 N N . LEU A 1 121 ? 13.695 -9.936 -8.279 1.00 78.50 121 LEU A N 1
ATOM 978 C CA . LEU A 1 121 ? 14.401 -11.007 -8.986 1.00 78.50 121 LEU A CA 1
ATOM 979 C C . LEU A 1 121 ? 14.375 -10.705 -10.486 1.00 78.50 121 LEU A C 1
ATOM 981 O O . LEU A 1 121 ? 13.306 -10.517 -11.060 1.00 78.50 121 LEU A O 1
ATOM 985 N N . GLY A 1 122 ? 15.546 -10.606 -11.121 1.00 76.25 122 GLY A N 1
ATOM 986 C CA . GLY A 1 122 ? 15.631 -10.248 -12.545 1.00 76.25 122 GLY A CA 1
ATOM 987 C C . GLY A 1 122 ? 15.071 -8.855 -12.868 1.00 76.25 122 GLY A C 1
ATOM 988 O O . GLY A 1 122 ? 14.597 -8.625 -13.972 1.00 76.25 122 GLY A O 1
ATOM 989 N N . GLY A 1 123 ? 15.076 -7.939 -11.893 1.00 75.19 123 GLY A N 1
ATOM 990 C CA . GLY A 1 123 ? 14.492 -6.605 -12.033 1.00 75.19 123 GLY A CA 1
ATOM 991 C C . GLY A 1 123 ? 12.990 -6.532 -11.746 1.00 75.19 123 GLY A C 1
ATOM 992 O O . GLY A 1 123 ? 12.496 -5.431 -11.554 1.00 75.19 123 GLY A O 1
ATOM 993 N N . GLU A 1 124 ? 12.271 -7.648 -11.608 1.00 76.31 124 GLU A N 1
ATOM 994 C CA . GLU A 1 124 ? 10.840 -7.662 -11.267 1.00 76.31 124 GLU A CA 1
ATOM 995 C C . GLU A 1 124 ? 10.619 -7.780 -9.757 1.00 76.31 124 GLU A C 1
ATOM 997 O O . GLU A 1 124 ? 11.342 -8.512 -9.081 1.00 76.31 124 GLU A O 1
ATOM 1002 N N . ALA A 1 125 ? 9.590 -7.119 -9.218 1.00 82.81 125 ALA A N 1
ATOM 1003 C CA . ALA A 1 125 ? 9.181 -7.350 -7.833 1.00 82.81 125 ALA A CA 1
ATOM 1004 C C . ALA A 1 125 ? 8.628 -8.778 -7.679 1.00 82.81 125 ALA A C 1
ATOM 1006 O O . ALA A 1 125 ? 7.799 -9.221 -8.481 1.00 82.81 125 ALA A O 1
ATOM 1007 N N . ILE A 1 126 ? 9.054 -9.496 -6.633 1.00 85.56 126 ILE A N 1
ATOM 1008 C CA . ILE A 1 126 ? 8.583 -10.873 -6.380 1.00 85.56 126 ILE A CA 1
ATOM 1009 C C . ILE A 1 126 ? 7.071 -10.889 -6.109 1.00 85.56 126 ILE A C 1
ATOM 1011 O O . ILE A 1 126 ? 6.354 -11.791 -6.550 1.00 85.56 126 ILE A O 1
ATOM 1015 N N . ARG A 1 127 ? 6.570 -9.854 -5.429 1.00 89.19 127 ARG A N 1
ATOM 1016 C CA . ARG A 1 127 ? 5.146 -9.628 -5.167 1.00 89.19 127 ARG A CA 1
ATOM 1017 C C . ARG A 1 127 ? 4.703 -8.291 -5.747 1.00 89.19 127 ARG A C 1
ATOM 1019 O O . ARG A 1 127 ? 5.420 -7.305 -5.671 1.00 89.19 127 ARG A O 1
ATOM 1026 N N . GLY A 1 128 ? 3.497 -8.284 -6.310 1.00 91.00 128 GLY A N 1
ATOM 1027 C CA . GLY A 1 128 ? 2.846 -7.098 -6.874 1.00 91.00 128 GLY A CA 1
ATOM 1028 C C . GLY A 1 128 ? 1.762 -6.509 -5.973 1.00 91.00 128 GLY A C 1
ATOM 1029 O O . GLY A 1 128 ? 0.820 -5.907 -6.475 1.00 91.00 128 GLY A O 1
ATOM 1030 N N . HIS A 1 129 ? 1.816 -6.792 -4.672 1.00 94.94 129 HIS A N 1
ATOM 1031 C CA . HIS A 1 129 ? 0.839 -6.326 -3.696 1.00 94.94 129 HIS A CA 1
ATOM 1032 C C . HIS A 1 129 ? 1.450 -6.263 -2.296 1.00 94.94 129 HIS A C 1
ATOM 1034 O O . HIS A 1 129 ? 2.481 -6.891 -2.047 1.00 94.94 129 HIS A O 1
ATOM 1040 N N . PHE A 1 130 ? 0.786 -5.555 -1.388 1.00 95.88 130 PHE A N 1
ATOM 1041 C CA . PHE A 1 130 ? 1.074 -5.581 0.045 1.00 95.88 130 PHE A CA 1
ATOM 1042 C C . PHE A 1 130 ? -0.207 -5.425 0.861 1.00 95.88 130 PHE A C 1
ATOM 1044 O O . PHE A 1 130 ? -1.209 -4.898 0.372 1.00 95.88 130 PHE A O 1
ATOM 1051 N N . HIS A 1 131 ? -0.163 -5.875 2.112 1.00 96.94 131 HIS A N 1
ATOM 1052 C CA . HIS A 1 131 ? -1.247 -5.669 3.067 1.00 96.94 131 HIS A CA 1
ATOM 1053 C C . HIS A 1 131 ? -0.955 -4.498 4.004 1.00 96.94 131 HIS A C 1
ATOM 1055 O O . HIS A 1 131 ? 0.157 -4.359 4.523 1.00 96.94 131 HIS A O 1
ATOM 1061 N N . VAL A 1 132 ? -1.984 -3.698 4.271 1.00 96.44 132 VAL A N 1
ATOM 1062 C CA . VAL A 1 132 ? -1.992 -2.672 5.315 1.00 96.44 132 VAL A CA 1
ATOM 1063 C C . VAL A 1 132 ? -3.239 -2.835 6.177 1.00 96.44 132 VAL A C 1
ATOM 1065 O O . VAL A 1 132 ? -4.352 -2.932 5.669 1.00 96.44 132 VAL A O 1
ATOM 1068 N N . THR A 1 133 ? -3.060 -2.883 7.491 1.00 94.94 133 THR A N 1
ATOM 1069 C CA . THR A 1 133 ? -4.142 -2.865 8.472 1.00 94.94 133 THR A CA 1
ATOM 1070 C C . THR A 1 133 ? -4.197 -1.492 9.112 1.00 94.94 133 THR A C 1
ATOM 1072 O O . THR A 1 133 ? -3.227 -1.056 9.738 1.00 94.94 133 THR A O 1
ATOM 1075 N N . LEU A 1 134 ? -5.343 -0.836 8.969 1.00 93.31 134 LEU A N 1
ATOM 1076 C CA . LEU A 1 134 ? -5.625 0.463 9.557 1.00 93.31 134 LEU A CA 1
ATOM 1077 C C . LEU A 1 134 ? -6.551 0.305 10.769 1.00 93.31 134 LEU A C 1
ATOM 1079 O O . LEU A 1 134 ? -7.440 -0.551 10.770 1.00 93.31 134 LEU A O 1
ATOM 1083 N N . LYS A 1 135 ? -6.342 1.137 11.788 1.00 90.00 135 LYS A N 1
ATOM 1084 C CA . LYS A 1 135 ? -7.251 1.334 12.927 1.00 90.00 135 LYS A CA 1
ATOM 1085 C C . LYS A 1 135 ? -8.039 2.635 12.743 1.00 90.00 135 LYS A C 1
ATOM 1087 O O . LYS A 1 135 ? -7.542 3.557 12.096 1.00 90.00 135 LYS A O 1
ATOM 1092 N N . GLY A 1 136 ? -9.240 2.702 13.315 1.00 80.69 136 GLY A N 1
ATOM 1093 C CA . GLY A 1 136 ? -9.989 3.954 13.428 1.00 80.69 136 GLY A CA 1
ATOM 1094 C C . GLY A 1 136 ? -9.201 5.057 14.146 1.00 80.69 136 GLY A C 1
ATOM 1095 O O . GLY A 1 136 ? -8.270 4.740 14.899 1.00 80.69 136 GLY A O 1
ATOM 1096 N N . PRO A 1 137 ? -9.538 6.333 13.884 1.00 66.81 137 PRO A N 1
ATOM 1097 C CA . PRO A 1 137 ? -9.036 7.466 14.656 1.00 66.81 137 PRO A CA 1
ATOM 1098 C C . PRO A 1 137 ? -9.426 7.385 16.139 1.00 66.81 137 PRO A C 1
ATOM 1100 O O . PRO A 1 137 ? -10.463 6.759 16.462 1.00 66.81 137 PRO A O 1
#